Protein AF-A0AAW9KQ30-F1 (afdb_monomer)

InterPro domains:
  IPR002293 Amino acid/polyamine transporter I [PF13520] (21-116)
  IPR050367 Amino acid-polyamine-organocation superfamily [PTHR42770] (5-118)

Foldseek 3Di:
DQVVPVVHCVVVVVVVVVVVVVVVVVVVCVLQVVLLVCLVPDDCVVDPVLQNDADPVSHRPSSVVVVVVVVVVLVCVCVPDVVDPVVSVVVVVVVVVVVVVVVVVVVVVVVVVCVVCVVVDDDD

Mean predicted aligned error: 11.27 Å

Organism: Clostridium perfringens (NCBI:txid1502)

Sequence (124 aa):
LGEYYCIGNSLMIVYALANTLAQISALAFSIDAPLKVLLSDADERYVPRTLLKTNDRGTPVNGYIMTAILVGILIMVPAFGIENMNTLFNWLLDLNSIVMPIRYLFVFLAFMALMKMSDKFVSD

Secondary structure (DSSP, 8-state):
--TTTT-TTHHHHHHHHHHHHHHHHHHHHHHHHHHHHHHHS--TTTS-TTTS---TTS--HHHHHHHHHHHHHHHHHHHHH-S-HHHHHHHHHHHHHHHHHHHHHHHHHHHHHHHHHGGG----

Radius of gyration: 23.35 Å; Cα contacts (8 Å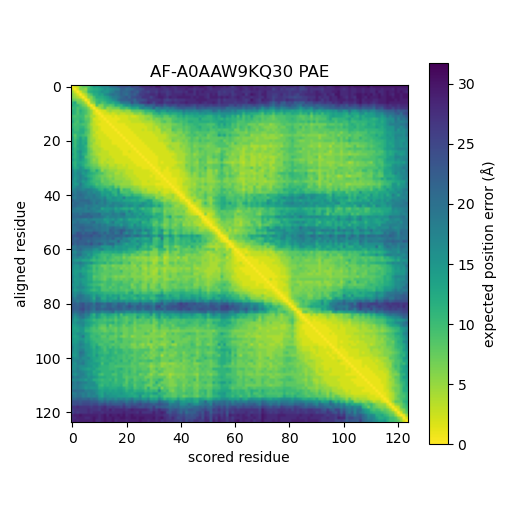, |Δi|>4): 38; chains: 1; bounding box: 52×43×66 Å

Structure (mmCIF, N/CA/C/O backbone):
data_AF-A0AAW9KQ30-F1
#
_entry.id   AF-A0AAW9KQ30-F1
#
loop_
_atom_site.group_PDB
_atom_site.id
_atom_site.type_symbol
_atom_site.label_atom_id
_atom_site.label_alt_id
_atom_site.label_comp_id
_atom_site.label_asym_id
_atom_site.label_entity_id
_atom_site.label_seq_id
_atom_site.pdbx_PDB_ins_code
_atom_site.Cartn_x
_atom_site.Cartn_y
_atom_site.Cartn_z
_atom_site.occupancy
_atom_site.B_iso_or_equiv
_atom_site.auth_seq_id
_atom_site.auth_comp_id
_atom_site.auth_asym_id
_atom_site.auth_atom_id
_atom_site.pdbx_PDB_model_num
ATOM 1 N N . LEU A 1 1 ? 30.269 -20.269 -17.527 1.00 51.56 1 LEU A N 1
ATOM 2 C CA . LEU A 1 1 ? 29.566 -21.542 -17.217 1.00 51.56 1 LEU A CA 1
ATOM 3 C C . LEU A 1 1 ? 28.558 -21.946 -18.304 1.00 51.56 1 LEU A C 1
ATOM 5 O O . LEU A 1 1 ? 28.564 -23.111 -18.666 1.00 51.56 1 LEU A O 1
ATOM 9 N N . GLY A 1 2 ? 27.763 -21.033 -18.886 1.00 48.16 2 GLY A N 1
ATOM 10 C CA . GLY A 1 2 ? 26.852 -21.354 -20.010 1.00 48.16 2 GLY A CA 1
ATOM 11 C C . GLY A 1 2 ? 27.536 -21.641 -21.360 1.00 48.16 2 GLY A C 1
ATOM 12 O O . GLY A 1 2 ? 27.102 -22.531 -22.084 1.00 48.16 2 GLY A O 1
ATOM 13 N N . GLU A 1 3 ? 28.656 -20.974 -21.660 1.00 51.47 3 GLU A N 1
ATOM 14 C CA . GLU A 1 3 ? 29.500 -21.282 -22.834 1.00 51.47 3 GLU A CA 1
ATOM 15 C C . GLU A 1 3 ? 30.203 -22.646 -22.743 1.00 51.47 3 GLU A C 1
ATOM 17 O O . GLU A 1 3 ? 30.595 -23.204 -23.758 1.00 51.47 3 GLU A O 1
ATOM 22 N N . TYR A 1 4 ? 30.341 -23.209 -21.538 1.00 54.19 4 TYR A N 1
ATOM 23 C CA . TYR A 1 4 ? 31.124 -24.428 -21.309 1.00 54.19 4 TYR A CA 1
ATOM 24 C C . TYR A 1 4 ? 30.300 -25.721 -21.477 1.00 54.19 4 TYR A C 1
ATOM 26 O O . TYR A 1 4 ? 30.870 -26.797 -21.60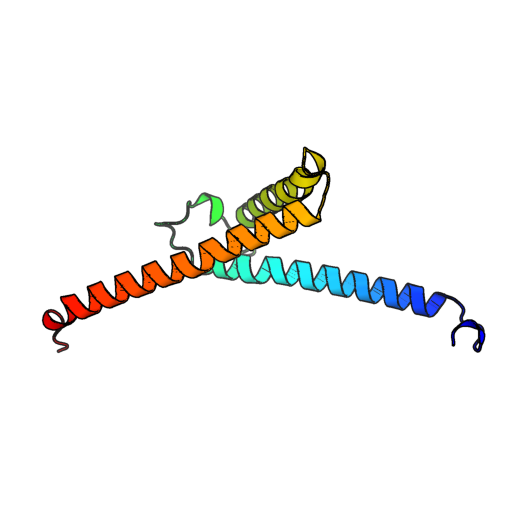3 1.00 54.19 4 TYR A O 1
ATOM 34 N N . TYR A 1 5 ? 28.963 -25.628 -21.503 1.00 59.59 5 TYR A N 1
ATOM 35 C CA . TYR A 1 5 ? 28.054 -26.788 -21.527 1.00 59.59 5 TYR A CA 1
ATOM 36 C C . TYR A 1 5 ? 27.076 -26.816 -22.719 1.00 59.59 5 TYR A C 1
ATOM 38 O O . TYR A 1 5 ? 26.156 -27.624 -22.722 1.00 59.59 5 TYR A O 1
ATOM 46 N N . CYS A 1 6 ? 27.236 -25.958 -23.736 1.00 54.00 6 CYS A N 1
ATOM 47 C CA . CYS A 1 6 ? 26.372 -25.911 -24.937 1.00 54.00 6 CYS A CA 1
ATOM 48 C C . CYS A 1 6 ? 24.857 -25.684 -24.694 1.00 54.00 6 CYS A C 1
ATOM 50 O O . CYS A 1 6 ? 24.070 -25.785 -25.629 1.00 54.00 6 CYS A O 1
ATOM 52 N N . ILE A 1 7 ? 24.427 -25.325 -23.477 1.00 58.53 7 ILE A N 1
ATOM 53 C CA . ILE A 1 7 ? 23.016 -25.019 -23.148 1.00 58.53 7 ILE A CA 1
ATOM 54 C C . ILE A 1 7 ? 22.691 -23.518 -23.354 1.00 58.53 7 ILE A C 1
ATOM 56 O O . ILE A 1 7 ? 21.528 -23.102 -23.355 1.00 58.53 7 ILE A O 1
ATOM 60 N N . GLY A 1 8 ? 23.709 -22.689 -23.613 1.00 64.88 8 GLY A N 1
ATOM 61 C CA . GLY A 1 8 ? 23.545 -21.277 -23.964 1.00 64.88 8 GLY A CA 1
ATOM 62 C C . GLY A 1 8 ? 22.773 -20.473 -22.910 1.00 64.88 8 GLY A C 1
ATOM 63 O O . GLY A 1 8 ? 22.836 -20.753 -21.714 1.00 64.88 8 GLY A O 1
ATOM 64 N N . ASN A 1 9 ? 22.018 -19.469 -23.362 1.00 68.75 9 ASN A N 1
ATOM 65 C CA . ASN A 1 9 ? 21.222 -18.571 -22.514 1.00 68.75 9 ASN A CA 1
ATOM 66 C C . ASN A 1 9 ? 19.873 -19.173 -22.063 1.00 68.75 9 ASN A C 1
ATOM 68 O O . ASN A 1 9 ? 19.098 -18.504 -21.386 1.00 68.75 9 ASN A O 1
ATOM 72 N N . SER A 1 10 ? 19.555 -20.413 -22.451 1.00 74.19 10 SER A N 1
ATOM 73 C CA . SER A 1 10 ? 18.221 -21.007 -22.256 1.00 74.19 10 SER A CA 1
ATOM 74 C C . SER A 1 10 ? 17.863 -21.197 -20.777 1.00 74.19 10 SER A C 1
ATOM 76 O O . SER A 1 10 ? 16.799 -20.763 -20.344 1.00 74.19 10 SER A O 1
ATOM 78 N N . LEU A 1 11 ? 18.783 -21.743 -19.973 1.00 78.56 11 LEU A N 1
ATOM 79 C CA . LEU A 1 11 ? 18.624 -21.865 -18.518 1.00 78.56 11 LEU A CA 1
ATOM 80 C C . LEU A 1 11 ? 18.473 -20.499 -17.840 1.00 78.56 11 LEU A C 1
ATOM 82 O O . LEU A 1 11 ? 17.700 -20.368 -16.898 1.00 78.56 11 LEU A O 1
ATOM 86 N N . MET A 1 12 ? 19.169 -19.473 -18.337 1.00 81.56 12 MET A N 1
ATOM 87 C CA . MET A 1 12 ? 19.063 -18.108 -17.816 1.00 81.56 12 MET A CA 1
ATOM 88 C C . MET A 1 12 ? 17.698 -17.489 -18.131 1.00 81.56 12 MET A C 1
ATOM 90 O O . MET A 1 12 ? 17.119 -16.847 -17.264 1.00 81.56 12 MET A O 1
ATOM 94 N N . ILE A 1 13 ? 17.158 -17.720 -19.333 1.00 83.38 13 ILE A N 1
ATOM 95 C CA . ILE A 1 13 ? 15.817 -17.260 -19.727 1.00 83.38 13 ILE A CA 1
ATOM 96 C C . ILE A 1 13 ? 14.744 -17.962 -18.890 1.00 83.38 13 ILE A C 1
ATOM 98 O O . ILE A 1 13 ? 13.857 -17.297 -18.361 1.00 83.38 13 ILE A O 1
ATOM 102 N N . VAL A 1 14 ? 14.835 -19.284 -18.718 1.00 86.50 14 VAL A N 1
ATOM 103 C CA . VAL A 1 14 ? 13.894 -20.043 -17.875 1.00 86.50 14 VAL A CA 1
ATOM 104 C C . VAL A 1 14 ? 13.973 -19.580 -16.421 1.00 86.50 14 VAL A C 1
ATOM 106 O O . VAL A 1 14 ? 12.939 -19.353 -15.798 1.00 86.50 14 VAL A O 1
ATOM 109 N N . TYR A 1 15 ? 15.182 -19.376 -15.893 1.00 87.31 15 TYR A N 1
ATOM 110 C CA . TYR A 1 15 ? 15.384 -18.835 -14.551 1.00 87.31 15 TYR A CA 1
ATOM 111 C C . TYR A 1 15 ? 14.814 -17.418 -14.409 1.00 87.31 15 TYR A C 1
ATOM 113 O O . TYR A 1 15 ? 14.125 -17.132 -13.433 1.00 87.31 15 TYR A O 1
ATOM 121 N N . ALA A 1 16 ? 15.048 -16.543 -15.390 1.00 88.81 16 ALA A N 1
ATOM 122 C CA . ALA A 1 16 ? 14.506 -15.190 -15.398 1.00 88.81 16 ALA A CA 1
ATOM 123 C C . ALA A 1 16 ? 12.972 -15.207 -15.407 1.00 88.81 16 ALA A C 1
ATOM 125 O O . ALA A 1 16 ? 12.362 -14.544 -14.576 1.00 88.81 16 ALA A O 1
ATOM 126 N N . LEU A 1 17 ? 12.349 -16.024 -16.264 1.00 91.88 17 LEU A N 1
ATOM 127 C CA . LEU A 1 17 ? 10.893 -16.186 -16.314 1.00 91.88 17 LEU A CA 1
ATOM 128 C C . LEU A 1 17 ? 10.331 -16.726 -14.998 1.00 91.88 17 LEU A C 1
ATOM 130 O O . LEU A 1 17 ? 9.357 -16.181 -14.482 1.00 91.88 17 LEU A O 1
ATOM 134 N N . ALA A 1 18 ? 10.952 -17.764 -14.435 1.00 92.00 18 ALA A N 1
ATOM 135 C CA . ALA A 1 18 ? 10.548 -18.322 -13.150 1.00 92.00 18 ALA A CA 1
ATOM 136 C C . ALA A 1 18 ? 10.637 -17.272 -12.033 1.00 92.00 18 ALA A C 1
ATOM 138 O O . ALA A 1 18 ? 9.704 -17.136 -11.245 1.00 92.00 18 ALA A O 1
ATOM 139 N N . ASN A 1 19 ? 11.715 -16.484 -12.000 1.00 94.00 19 ASN A N 1
ATOM 140 C CA . ASN A 1 19 ? 11.897 -15.433 -11.005 1.00 94.00 19 ASN A CA 1
ATOM 141 C C . ASN A 1 19 ? 10.891 -14.286 -11.187 1.00 94.00 19 ASN A C 1
ATOM 143 O O . ASN A 1 19 ? 10.311 -13.820 -10.211 1.00 94.00 19 ASN A O 1
ATOM 147 N N . THR A 1 20 ? 10.615 -13.866 -12.426 1.00 93.31 20 THR A N 1
ATOM 148 C CA . THR A 1 20 ? 9.584 -12.860 -12.716 1.00 93.31 20 THR A CA 1
ATOM 149 C C . THR A 1 20 ? 8.200 -13.342 -12.283 1.00 93.31 20 THR A C 1
ATOM 151 O O . THR A 1 20 ? 7.479 -12.602 -11.618 1.00 93.31 20 THR A O 1
ATOM 154 N N . LEU A 1 21 ? 7.837 -14.591 -12.592 1.00 93.00 21 LEU A N 1
ATOM 155 C CA . LEU A 1 21 ? 6.570 -15.183 -12.151 1.00 93.00 21 LEU A CA 1
ATOM 156 C C . LEU A 1 21 ? 6.490 -15.278 -10.622 1.00 93.00 21 LEU A C 1
ATOM 158 O O . LEU A 1 21 ? 5.454 -14.945 -10.044 1.00 93.00 21 LEU A O 1
ATOM 162 N N . ALA A 1 22 ? 7.583 -15.667 -9.962 1.00 92.81 22 ALA A N 1
ATOM 163 C CA . ALA A 1 22 ? 7.660 -15.701 -8.505 1.00 92.81 22 ALA A CA 1
ATOM 164 C C . ALA A 1 22 ? 7.464 -14.303 -7.894 1.00 92.81 22 ALA A C 1
ATOM 166 O O . ALA A 1 22 ? 6.702 -14.152 -6.939 1.00 92.81 22 ALA A O 1
ATOM 167 N N . GLN A 1 23 ? 8.078 -13.268 -8.475 1.00 92.69 23 GLN A N 1
ATOM 168 C CA . GLN A 1 23 ? 7.912 -11.883 -8.031 1.00 92.69 23 GLN A CA 1
ATOM 169 C C . GLN A 1 23 ? 6.478 -11.381 -8.220 1.00 92.69 23 GLN A C 1
ATOM 171 O O . GLN A 1 23 ? 5.912 -10.798 -7.297 1.00 92.69 23 GLN A O 1
ATOM 176 N N . ILE A 1 24 ? 5.861 -11.649 -9.376 1.00 91.56 24 ILE A N 1
ATOM 177 C CA . ILE A 1 24 ? 4.459 -11.291 -9.639 1.00 91.56 24 ILE A CA 1
ATOM 178 C C . ILE A 1 24 ? 3.537 -11.983 -8.630 1.00 91.56 24 ILE A C 1
ATOM 180 O O . ILE A 1 24 ? 2.653 -11.341 -8.064 1.00 91.56 24 ILE A O 1
ATOM 184 N N . SER A 1 25 ? 3.767 -13.270 -8.357 1.00 91.75 25 SER A N 1
ATOM 185 C CA . SER A 1 25 ? 2.992 -14.010 -7.362 1.00 91.75 25 SER A CA 1
ATOM 186 C C . SER A 1 25 ? 3.153 -13.414 -5.965 1.00 91.75 25 SER A C 1
ATOM 188 O O . SER A 1 25 ? 2.157 -13.234 -5.267 1.00 91.75 25 SER A O 1
ATOM 190 N N . ALA A 1 26 ? 4.379 -13.083 -5.556 1.00 92.12 26 ALA A N 1
ATOM 191 C CA . ALA A 1 26 ? 4.642 -12.472 -4.257 1.00 92.12 26 ALA A CA 1
ATOM 192 C C . ALA A 1 26 ? 3.949 -11.106 -4.117 1.00 92.12 26 ALA A C 1
ATOM 194 O O . ALA A 1 26 ? 3.361 -10.824 -3.074 1.00 92.12 26 ALA A O 1
ATOM 195 N N . LEU A 1 27 ? 3.953 -10.286 -5.174 1.00 88.50 27 LEU A N 1
ATOM 196 C CA . LEU A 1 27 ? 3.238 -9.006 -5.203 1.00 88.50 27 LEU A CA 1
ATOM 197 C C . LEU A 1 27 ? 1.723 -9.199 -5.090 1.00 88.50 27 LEU A C 1
ATOM 199 O O . LEU A 1 27 ? 1.083 -8.510 -4.299 1.00 88.50 27 LEU A O 1
ATOM 203 N N . ALA A 1 28 ? 1.155 -10.156 -5.827 1.00 86.25 28 ALA A N 1
ATOM 204 C CA . ALA A 1 28 ? -0.273 -10.456 -5.763 1.00 86.25 28 ALA A CA 1
ATOM 205 C C . ALA A 1 28 ? -0.699 -10.872 -4.345 1.00 86.25 28 ALA A C 1
ATOM 207 O O . ALA A 1 28 ? -1.655 -10.316 -3.807 1.00 86.25 28 ALA A O 1
ATOM 208 N N . PHE A 1 29 ? 0.051 -11.772 -3.701 1.00 88.69 29 PHE A N 1
ATOM 209 C CA . PHE A 1 29 ? -0.209 -12.170 -2.313 1.00 88.69 29 PHE A CA 1
ATOM 210 C C . PHE A 1 29 ? -0.040 -11.015 -1.319 1.00 88.69 29 PHE A C 1
ATOM 212 O O . PHE A 1 29 ? -0.844 -10.875 -0.399 1.00 88.69 29 PHE A O 1
ATOM 219 N N . SER A 1 30 ? 0.976 -10.171 -1.514 1.00 88.31 30 SER A N 1
ATOM 220 C CA . SER A 1 30 ? 1.238 -9.000 -0.668 1.00 88.31 30 SER A CA 1
ATOM 221 C C . SER A 1 30 ? 0.143 -7.932 -0.764 1.00 88.31 30 SER A C 1
ATOM 223 O O . SER A 1 30 ? -0.029 -7.153 0.164 1.00 88.31 30 SER A O 1
ATOM 225 N N . ILE A 1 31 ? -0.626 -7.886 -1.854 1.00 84.31 31 ILE A N 1
ATOM 226 C CA . ILE A 1 31 ? -1.795 -7.001 -1.976 1.00 84.31 31 ILE A CA 1
ATOM 227 C C . ILE A 1 31 ? -3.038 -7.668 -1.379 1.00 84.31 31 ILE A C 1
ATOM 229 O O . ILE A 1 31 ? -3.797 -7.026 -0.652 1.00 84.31 31 ILE A O 1
ATOM 233 N N . ASP A 1 32 ? -3.239 -8.953 -1.675 1.00 84.75 32 ASP A N 1
ATOM 234 C CA . ASP A 1 32 ? -4.427 -9.705 -1.273 1.00 84.75 32 ASP A CA 1
ATOM 235 C C . ASP A 1 32 ? -4.548 -9.839 0.251 1.00 84.75 32 ASP A C 1
ATOM 237 O O . ASP A 1 32 ? -5.594 -9.535 0.830 1.00 84.75 32 ASP A O 1
ATOM 241 N N . ALA A 1 33 ? -3.459 -10.236 0.917 1.00 84.31 33 ALA A N 1
ATOM 242 C CA . ALA A 1 33 ? -3.486 -10.528 2.346 1.00 84.31 33 ALA A CA 1
ATOM 243 C C . ALA A 1 33 ? -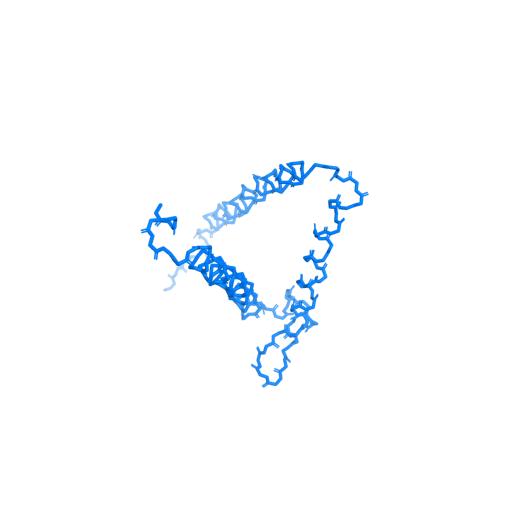3.768 -9.283 3.213 1.00 84.31 33 ALA A C 1
ATOM 245 O O . ALA A 1 33 ? -4.701 -9.338 4.019 1.00 84.31 33 ALA A O 1
ATOM 246 N N . PRO A 1 34 ? -3.067 -8.142 3.056 1.00 82.25 34 PRO A N 1
ATOM 247 C CA . PRO A 1 34 ? -3.358 -6.945 3.837 1.00 82.25 34 PRO A CA 1
ATOM 248 C C . PRO A 1 34 ? -4.727 -6.359 3.516 1.00 82.25 34 PRO A C 1
ATOM 250 O O . PRO A 1 34 ? -5.411 -5.928 4.434 1.00 82.25 34 PRO A O 1
ATOM 253 N N . LEU A 1 35 ? -5.166 -6.366 2.251 1.00 81.62 35 LEU A N 1
ATOM 254 C CA . LEU A 1 35 ? -6.490 -5.846 1.896 1.00 81.62 35 LEU A CA 1
ATOM 255 C C . LEU A 1 35 ? -7.602 -6.654 2.572 1.00 81.62 35 LEU A C 1
ATOM 257 O O . LEU A 1 35 ? -8.564 -6.077 3.080 1.00 81.62 35 LEU A O 1
ATOM 261 N N . LYS A 1 36 ? -7.452 -7.981 2.614 1.00 80.44 36 LYS A N 1
ATOM 262 C CA . LYS A 1 36 ? -8.406 -8.860 3.286 1.00 80.44 36 LYS A CA 1
ATOM 263 C C . LYS A 1 36 ? -8.424 -8.639 4.796 1.00 80.44 36 LYS A C 1
ATOM 265 O O . LYS A 1 36 ? -9.511 -8.542 5.346 1.00 80.44 36 LYS A O 1
ATOM 270 N N . VAL A 1 37 ? -7.258 -8.516 5.436 1.00 83.31 37 VAL A N 1
ATOM 271 C CA . VAL A 1 37 ? -7.149 -8.228 6.880 1.00 83.31 37 VAL A CA 1
ATOM 272 C C . VAL A 1 37 ? -7.726 -6.849 7.218 1.00 83.31 37 VAL A C 1
ATOM 274 O O . VAL 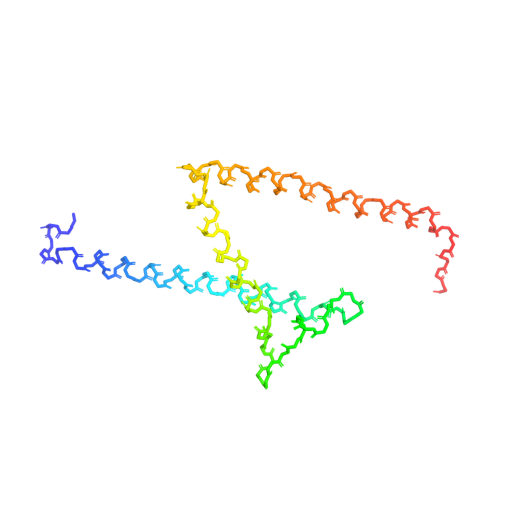A 1 37 ? -8.501 -6.707 8.156 1.00 83.31 37 VAL A O 1
ATOM 277 N N . LEU A 1 38 ? -7.412 -5.826 6.417 1.00 80.19 38 LEU A N 1
ATOM 278 C CA . LEU A 1 38 ? -7.923 -4.470 6.625 1.00 80.19 38 LEU A CA 1
ATOM 279 C C . LEU A 1 38 ? -9.446 -4.402 6.520 1.00 80.19 38 LEU A C 1
ATOM 281 O O . LEU A 1 38 ? -10.070 -3.657 7.266 1.00 80.19 38 LEU A O 1
ATOM 285 N N . LEU A 1 39 ? -10.041 -5.148 5.587 1.00 76.56 39 LEU A N 1
ATOM 286 C CA . LEU A 1 39 ? -11.486 -5.138 5.376 1.00 76.56 39 LEU A CA 1
ATOM 287 C C . LEU A 1 39 ? -12.237 -6.136 6.261 1.00 76.56 39 LEU A C 1
ATOM 289 O O . LEU A 1 39 ? -13.417 -5.914 6.511 1.00 76.56 39 LEU A O 1
ATOM 293 N N . SER A 1 40 ? -11.587 -7.192 6.761 1.00 75.44 40 SER A N 1
ATOM 294 C CA . SER A 1 40 ? -12.187 -8.082 7.763 1.00 75.44 40 SER A CA 1
ATOM 295 C C . SER A 1 40 ? -12.323 -7.409 9.125 1.00 75.44 40 SER A C 1
ATOM 297 O O . SER A 1 40 ? -13.300 -7.665 9.823 1.00 75.44 40 SER A O 1
ATOM 299 N N . ASP A 1 41 ? -11.376 -6.536 9.474 1.00 73.19 41 ASP A N 1
ATOM 300 C CA . ASP A 1 41 ? -11.346 -5.833 10.764 1.00 73.19 41 ASP A CA 1
ATOM 301 C C . ASP A 1 41 ? -11.986 -4.433 10.688 1.00 73.19 41 ASP A C 1
ATOM 303 O O . ASP A 1 41 ? -12.030 -3.694 11.674 1.00 73.19 41 ASP A O 1
ATOM 307 N N . ALA A 1 42 ? -12.485 -4.042 9.513 1.00 73.88 42 ALA A N 1
ATOM 308 C CA . ALA A 1 42 ? -13.118 -2.753 9.293 1.00 73.88 42 ALA A CA 1
ATOM 309 C C . ALA A 1 42 ? -14.567 -2.749 9.802 1.00 73.88 42 ALA A C 1
ATOM 311 O O . ALA A 1 42 ? -15.458 -3.379 9.238 1.00 73.88 42 ALA A O 1
ATOM 312 N N . ASP A 1 43 ? -14.809 -1.966 10.850 1.00 70.94 43 ASP A N 1
ATOM 313 C CA . ASP A 1 43 ? -16.149 -1.713 11.373 1.00 70.94 43 ASP A CA 1
ATOM 314 C C . ASP A 1 43 ? -16.940 -0.800 10.409 1.00 70.94 43 ASP A C 1
ATOM 316 O O . ASP A 1 43 ? -16.467 0.275 10.011 1.00 70.94 43 ASP A O 1
ATOM 320 N N . GLU A 1 44 ? -18.167 -1.206 10.058 1.00 68.94 44 GLU A N 1
ATOM 321 C CA . GLU A 1 44 ? -19.091 -0.460 9.185 1.00 68.94 44 GLU A CA 1
ATOM 322 C C . GLU A 1 44 ? -19.351 0.973 9.661 1.00 68.94 44 GLU A C 1
ATOM 324 O O . GLU A 1 44 ? -19.777 1.828 8.878 1.00 68.94 44 GLU A O 1
ATOM 329 N N . ARG A 1 45 ? -19.126 1.245 10.951 1.00 74.00 45 ARG A N 1
ATOM 330 C CA . ARG A 1 45 ? -19.311 2.572 11.537 1.00 74.00 45 ARG A CA 1
ATOM 331 C C . ARG A 1 45 ? -18.232 3.577 11.126 1.00 74.00 45 ARG A C 1
ATOM 333 O O . ARG A 1 45 ? -18.524 4.771 11.081 1.00 74.00 45 ARG A O 1
ATOM 340 N N . TYR A 1 46 ? -17.013 3.114 10.844 1.00 74.00 46 TYR A N 1
ATOM 341 C CA . TYR A 1 46 ? -15.864 3.973 10.522 1.00 74.00 46 TYR A CA 1
ATOM 342 C C . TYR A 1 46 ? -15.407 3.841 9.066 1.00 74.00 46 TYR A C 1
ATOM 344 O O . TYR A 1 46 ? -14.822 4.781 8.527 1.00 74.00 46 TYR A O 1
ATOM 352 N N . VAL A 1 47 ? -15.694 2.712 8.413 1.00 75.00 47 VAL A N 1
ATOM 353 C CA . VAL A 1 47 ? -15.359 2.474 7.004 1.00 75.00 47 VAL A CA 1
ATOM 354 C C . VAL A 1 47 ? -16.634 2.527 6.160 1.00 75.00 47 VAL A C 1
ATOM 356 O O . VAL A 1 47 ? -17.608 1.842 6.473 1.00 75.00 47 VAL A O 1
ATOM 359 N N . PRO A 1 48 ? -16.675 3.323 5.073 1.00 73.00 48 PRO A N 1
ATOM 360 C CA . PRO A 1 48 ? -17.877 3.443 4.263 1.00 73.00 48 PRO A CA 1
ATOM 361 C C . PRO A 1 48 ? -18.255 2.083 3.667 1.00 73.00 48 PRO A C 1
ATOM 363 O O . PRO A 1 48 ? -17.424 1.386 3.083 1.00 73.00 48 PRO A O 1
ATOM 366 N N . ARG A 1 49 ? -19.544 1.734 3.759 1.00 66.94 49 ARG A N 1
ATOM 367 C CA . ARG A 1 49 ? -20.119 0.469 3.256 1.00 66.94 49 ARG A CA 1
ATOM 368 C C . ARG A 1 49 ? -19.785 0.167 1.794 1.00 66.94 49 ARG A C 1
ATOM 370 O O . ARG A 1 49 ? -19.799 -0.983 1.372 1.00 66.94 49 ARG A O 1
ATOM 377 N N . THR A 1 50 ? -19.467 1.195 1.012 1.00 68.00 50 THR A N 1
ATOM 378 C CA . THR A 1 50 ? -18.996 1.054 -0.365 1.00 68.00 50 THR A CA 1
ATOM 379 C C . THR A 1 50 ? -17.653 0.331 -0.465 1.00 68.00 50 THR A C 1
ATOM 381 O O . THR A 1 50 ? -17.482 -0.413 -1.422 1.00 68.00 50 THR A O 1
ATOM 384 N N . LEU A 1 51 ? -16.731 0.481 0.492 1.00 68.50 51 LEU A N 1
ATOM 385 C CA . LEU A 1 51 ? -15.441 -0.230 0.521 1.00 68.50 51 LEU A CA 1
ATOM 386 C C . LEU A 1 51 ? -15.565 -1.653 1.081 1.00 68.50 51 LEU A C 1
ATOM 388 O O . LEU A 1 51 ? -14.833 -2.544 0.662 1.00 68.50 51 LEU A O 1
ATOM 392 N N . LEU A 1 52 ? -16.535 -1.865 1.971 1.00 67.69 52 LEU A N 1
ATOM 393 C CA . LEU A 1 52 ? -16.851 -3.157 2.589 1.00 67.69 52 LEU A CA 1
ATOM 394 C C . LEU A 1 52 ? -17.694 -4.074 1.691 1.00 67.69 52 LEU A C 1
ATOM 396 O O . LEU A 1 52 ? -17.955 -5.221 2.046 1.00 67.69 52 LEU A O 1
ATOM 400 N N . LYS A 1 53 ? -18.135 -3.592 0.522 1.00 69.62 53 LYS A N 1
ATOM 401 C CA . LYS A 1 53 ? -18.952 -4.380 -0.403 1.00 69.62 53 LYS A CA 1
ATOM 402 C C . LYS A 1 53 ? -18.137 -5.544 -0.974 1.00 69.62 53 LYS A C 1
ATOM 404 O O . LYS A 1 53 ? -17.284 -5.366 -1.849 1.00 69.62 53 LYS A O 1
ATOM 409 N N . THR A 1 54 ? -18.441 -6.741 -0.491 1.00 67.06 54 THR A N 1
ATOM 410 C CA . THR A 1 54 ? -17.898 -8.012 -0.969 1.00 67.06 54 THR A CA 1
ATOM 411 C C . THR A 1 54 ? -18.814 -8.636 -2.025 1.00 67.06 54 THR A C 1
ATOM 413 O O . THR A 1 54 ? -20.010 -8.352 -2.084 1.00 67.06 54 THR A O 1
ATOM 416 N N . ASN A 1 55 ? -18.236 -9.435 -2.924 1.00 69.31 55 ASN A N 1
ATOM 417 C CA . ASN A 1 55 ? -18.984 -10.254 -3.886 1.00 69.31 55 ASN A CA 1
ATOM 418 C C . ASN A 1 55 ? -19.358 -11.614 -3.272 1.00 69.31 55 ASN A C 1
ATOM 420 O O . ASN A 1 55 ? -18.884 -11.944 -2.187 1.00 69.31 55 ASN A O 1
ATOM 424 N N . ASP A 1 56 ? -20.087 -12.452 -4.011 1.00 65.88 56 ASP A N 1
ATOM 425 C CA . ASP A 1 56 ? -20.563 -13.788 -3.597 1.00 65.88 56 ASP A CA 1
ATOM 426 C C . ASP A 1 56 ? -19.465 -14.745 -3.088 1.00 65.88 56 ASP A C 1
ATOM 428 O O . ASP A 1 56 ? -19.742 -15.752 -2.444 1.00 65.88 56 ASP A O 1
ATOM 432 N N . ARG A 1 57 ? -18.193 -14.439 -3.366 1.00 64.94 57 ARG A N 1
ATOM 433 C CA . ARG A 1 57 ? -17.012 -15.200 -2.920 1.00 64.94 57 ARG A CA 1
ATOM 434 C C . ARG A 1 57 ? -16.331 -14.614 -1.675 1.00 64.94 57 ARG A C 1
ATOM 436 O O . ARG A 1 57 ? -15.224 -15.023 -1.340 1.00 64.94 57 ARG A O 1
ATOM 443 N N . GLY A 1 58 ? -16.946 -13.625 -1.022 1.00 66.19 58 GLY A N 1
ATOM 444 C CA . GLY A 1 58 ? -16.376 -12.914 0.129 1.00 66.19 58 GLY A CA 1
ATOM 445 C C . GLY A 1 58 ? -15.210 -11.981 -0.224 1.00 66.19 58 GLY A C 1
ATOM 446 O O . GLY A 1 58 ? -14.503 -11.510 0.660 1.00 66.19 58 GLY A O 1
ATOM 447 N N . THR A 1 59 ? -14.986 -11.718 -1.514 1.00 68.31 59 THR A N 1
ATOM 448 C CA . THR A 1 59 ? -13.881 -10.888 -2.012 1.00 68.31 59 THR A CA 1
ATOM 449 C C . THR A 1 59 ? -14.321 -9.421 -2.125 1.00 68.31 59 THR A C 1
ATOM 451 O O . THR A 1 59 ? -15.338 -9.157 -2.775 1.00 68.31 59 THR A O 1
ATOM 454 N N . PRO A 1 60 ? -13.594 -8.455 -1.536 1.00 71.88 60 PRO A N 1
ATOM 455 C CA . PRO A 1 60 ? -13.971 -7.040 -1.537 1.00 71.88 60 PRO A CA 1
ATOM 456 C C . PRO A 1 60 ? -13.669 -6.347 -2.874 1.00 71.88 60 PRO A C 1
ATOM 458 O O . PRO A 1 60 ? -12.616 -5.741 -3.061 1.00 71.88 60 PRO A O 1
ATOM 461 N N . VAL A 1 61 ? -14.604 -6.415 -3.823 1.00 74.12 61 VAL A N 1
ATOM 462 C CA . VAL A 1 61 ? -14.417 -5.927 -5.209 1.00 74.12 61 VAL A CA 1
ATOM 463 C C . VAL A 1 61 ? -14.093 -4.436 -5.259 1.00 74.12 61 VAL A C 1
ATOM 465 O O . VAL A 1 61 ? -13.173 -4.024 -5.963 1.00 74.12 61 VAL A O 1
ATOM 468 N N . ASN A 1 62 ? -14.801 -3.628 -4.470 1.00 78.06 62 ASN A N 1
ATOM 469 C CA . ASN A 1 62 ? -14.575 -2.184 -4.433 1.00 78.06 62 ASN A CA 1
ATOM 470 C C . ASN A 1 62 ? -13.232 -1.821 -3.778 1.00 78.06 62 ASN A C 1
ATOM 472 O O . ASN A 1 62 ? -12.632 -0.812 -4.147 1.00 78.06 62 ASN A O 1
ATOM 476 N N . GLY A 1 63 ? -12.729 -2.670 -2.874 1.00 75.69 63 GLY A N 1
ATOM 477 C CA . GLY A 1 63 ? -11.389 -2.550 -2.303 1.00 75.69 63 GLY A CA 1
ATOM 478 C C . GLY A 1 63 ? -10.301 -2.690 -3.369 1.00 75.69 63 GLY A C 1
ATOM 479 O O . GLY A 1 63 ? -9.450 -1.812 -3.486 1.00 75.69 63 GLY A O 1
ATOM 480 N N . TYR A 1 64 ? -10.367 -3.727 -4.216 1.00 80.81 64 TYR A N 1
ATOM 481 C CA . TYR A 1 64 ? -9.392 -3.886 -5.307 1.00 80.81 64 TYR A CA 1
ATOM 482 C C . TYR A 1 64 ? -9.479 -2.766 -6.342 1.00 80.81 64 TYR A C 1
ATOM 484 O O . TYR A 1 64 ? -8.443 -2.341 -6.842 1.00 80.81 64 TYR A O 1
ATOM 492 N N . ILE A 1 65 ? -10.678 -2.258 -6.649 1.00 82.75 65 ILE A N 1
ATOM 493 C CA . ILE A 1 65 ? -10.837 -1.120 -7.569 1.00 82.75 65 ILE A CA 1
ATOM 494 C C . ILE A 1 65 ? -10.171 0.134 -6.990 1.00 82.75 65 ILE A C 1
ATOM 496 O O . ILE A 1 65 ? -9.433 0.816 -7.699 1.00 82.75 65 ILE A O 1
ATOM 500 N N . MET A 1 66 ? -10.374 0.419 -5.699 1.00 81.25 66 MET A N 1
ATOM 501 C CA . MET A 1 66 ? -9.706 1.536 -5.029 1.00 81.25 66 MET A CA 1
ATOM 502 C C . MET A 1 66 ? -8.181 1.371 -5.059 1.00 81.25 66 MET A C 1
ATOM 504 O O . MET A 1 66 ? -7.477 2.304 -5.446 1.00 81.25 66 MET A O 1
ATOM 508 N N . THR A 1 67 ? -7.668 0.186 -4.714 1.00 81.75 67 THR A N 1
ATOM 509 C CA . THR A 1 67 ? -6.227 -0.097 -4.765 1.00 81.75 67 THR A CA 1
ATOM 510 C C . THR A 1 67 ? -5.683 0.027 -6.189 1.00 81.75 67 THR A C 1
ATOM 512 O O . THR A 1 67 ? -4.616 0.602 -6.376 1.00 81.75 67 THR A O 1
ATOM 515 N N . ALA A 1 68 ? -6.419 -0.428 -7.207 1.00 84.00 68 ALA A N 1
ATOM 516 C CA . ALA A 1 68 ? -6.018 -0.309 -8.608 1.00 84.00 68 ALA A CA 1
ATOM 517 C C . ALA A 1 68 ? -5.924 1.154 -9.063 1.00 84.00 68 ALA A C 1
ATOM 519 O O . ALA A 1 68 ? -4.960 1.523 -9.731 1.00 84.00 68 ALA A O 1
ATOM 520 N N . ILE A 1 69 ? -6.879 2.002 -8.665 1.00 88.06 69 ILE A N 1
ATOM 521 C CA . ILE A 1 69 ? -6.833 3.445 -8.944 1.00 88.06 69 ILE A CA 1
ATOM 522 C C . ILE A 1 69 ? -5.634 4.083 -8.235 1.00 88.06 69 ILE A C 1
ATOM 524 O O . ILE A 1 69 ? -4.885 4.834 -8.855 1.00 88.06 69 ILE A O 1
ATOM 528 N N . LEU A 1 70 ? -5.420 3.762 -6.958 1.00 84.75 70 LEU A N 1
ATOM 529 C CA . LEU A 1 70 ? -4.340 4.336 -6.154 1.00 84.75 70 LEU A CA 1
ATOM 530 C C . LEU A 1 70 ? -2.958 3.951 -6.701 1.00 84.75 70 LEU A C 1
ATOM 532 O O . LEU A 1 70 ? -2.107 4.819 -6.892 1.00 84.75 70 LEU A O 1
ATOM 536 N N . VAL A 1 71 ? -2.755 2.670 -7.022 1.00 83.69 71 VAL A N 1
ATOM 537 C CA . VAL A 1 71 ? -1.529 2.173 -7.666 1.00 83.69 71 VAL A CA 1
ATOM 538 C C . VAL A 1 71 ? -1.364 2.782 -9.060 1.00 83.69 71 VAL A C 1
ATOM 540 O O . VAL A 1 71 ? -0.264 3.199 -9.414 1.00 83.69 71 VAL A O 1
ATOM 543 N N . GLY A 1 72 ? -2.446 2.901 -9.835 1.00 86.12 72 GLY A N 1
ATOM 544 C CA . GLY A 1 72 ? -2.424 3.544 -11.149 1.00 86.12 72 GLY A CA 1
ATOM 545 C C . GLY A 1 72 ? -1.967 5.003 -11.083 1.00 86.12 72 GLY A C 1
ATOM 546 O O . GLY A 1 72 ? -1.116 5.416 -11.868 1.00 86.12 72 GLY A O 1
ATOM 547 N N . ILE A 1 73 ? -2.464 5.769 -10.108 1.00 84.88 73 ILE A N 1
ATOM 548 C CA . ILE A 1 73 ? -2.006 7.141 -9.856 1.00 84.88 73 ILE A CA 1
ATOM 549 C C . ILE A 1 73 ? -0.530 7.144 -9.458 1.00 84.88 73 ILE A C 1
ATOM 551 O O . ILE A 1 73 ? 0.237 7.912 -10.027 1.00 84.88 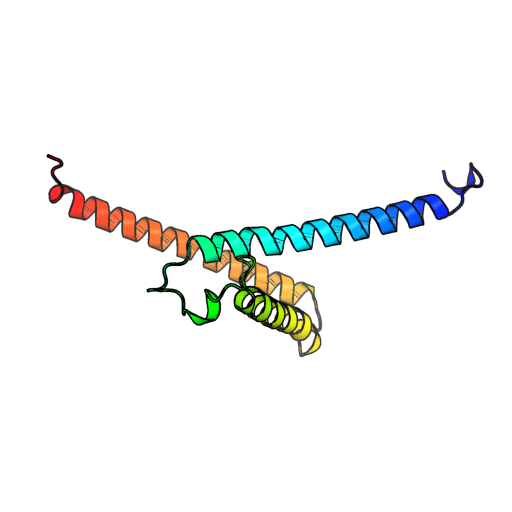73 ILE A O 1
ATOM 555 N N . LEU A 1 74 ? -0.106 6.269 -8.543 1.00 78.44 74 LEU A N 1
ATOM 556 C CA . LEU A 1 74 ? 1.289 6.196 -8.095 1.00 78.44 74 LEU A CA 1
ATOM 557 C C . LEU A 1 74 ? 2.271 5.913 -9.246 1.00 78.44 74 LEU A C 1
ATOM 559 O O . LEU A 1 74 ? 3.368 6.461 -9.253 1.00 78.44 74 LEU A O 1
ATOM 563 N N . ILE A 1 75 ? 1.872 5.102 -10.230 1.00 80.19 75 ILE A N 1
ATOM 564 C CA . ILE A 1 75 ? 2.662 4.818 -11.442 1.00 80.19 75 ILE A CA 1
ATOM 565 C C . ILE A 1 75 ? 2.650 6.005 -12.418 1.00 80.19 75 ILE A C 1
ATOM 567 O O . ILE A 1 75 ? 3.630 6.230 -13.126 1.00 80.19 75 ILE A O 1
ATOM 571 N N . MET A 1 76 ? 1.565 6.783 -12.454 1.00 79.31 76 MET A N 1
ATOM 572 C CA . MET A 1 76 ? 1.437 7.967 -13.311 1.00 79.31 76 MET A CA 1
ATOM 573 C C . MET A 1 76 ? 2.146 9.210 -12.754 1.00 79.31 76 MET A C 1
ATOM 575 O O . MET A 1 76 ? 2.680 9.993 -13.531 1.00 79.31 76 MET A O 1
ATOM 579 N N . VAL A 1 77 ? 2.195 9.400 -11.434 1.00 79.38 77 VAL A N 1
ATOM 580 C CA . VAL A 1 77 ? 2.894 10.524 -10.776 1.00 79.38 77 VAL A CA 1
ATOM 581 C C . VAL A 1 77 ? 4.330 10.750 -11.293 1.00 79.38 77 VAL A C 1
ATOM 583 O O . VAL A 1 77 ? 4.651 11.898 -11.607 1.00 79.38 77 VAL A O 1
ATOM 586 N N . PRO A 1 78 ? 5.191 9.723 -11.456 1.00 70.88 78 PRO A N 1
ATOM 587 C CA . PRO A 1 78 ? 6.518 9.929 -12.029 1.00 70.88 78 PRO A CA 1
ATOM 588 C C . PRO A 1 78 ? 6.460 10.374 -13.497 1.00 70.88 78 PRO A C 1
ATOM 590 O O . PRO A 1 78 ? 7.261 11.206 -13.909 1.00 70.88 78 PRO A O 1
ATOM 593 N N . ALA A 1 79 ? 5.472 9.912 -14.270 1.00 72.00 79 ALA A N 1
ATOM 594 C CA . ALA A 1 79 ? 5.304 10.301 -15.671 1.00 72.00 79 ALA A CA 1
ATOM 595 C C . ALA A 1 79 ? 4.838 11.760 -15.867 1.00 72.00 79 ALA A C 1
ATOM 597 O O . ALA A 1 79 ? 5.077 12.327 -16.930 1.00 72.00 79 ALA A O 1
ATOM 598 N N . PHE A 1 80 ? 4.188 12.377 -14.870 1.00 69.19 80 PHE A N 1
ATOM 599 C CA . PHE A 1 80 ? 3.591 13.718 -14.992 1.00 69.19 80 PHE A CA 1
ATOM 600 C C . PHE A 1 80 ? 4.437 14.882 -14.452 1.00 69.19 80 PHE A C 1
ATOM 602 O O . PHE A 1 80 ? 4.040 16.032 -14.629 1.00 69.19 80 PHE A O 1
ATOM 609 N N . GLY A 1 81 ? 5.589 14.646 -13.820 1.00 59.59 81 GLY A N 1
ATOM 610 C CA . GLY A 1 81 ? 6.402 15.779 -13.347 1.00 59.59 81 GLY A CA 1
ATOM 611 C C . GLY A 1 81 ? 7.571 15.472 -12.423 1.00 59.59 81 GLY A C 1
ATOM 612 O O . GLY A 1 81 ? 8.206 16.405 -11.939 1.00 59.59 81 GLY A O 1
ATOM 613 N N . ILE A 1 82 ? 7.878 14.198 -12.168 1.00 62.09 82 ILE A N 1
ATOM 614 C CA . ILE A 1 82 ? 9.057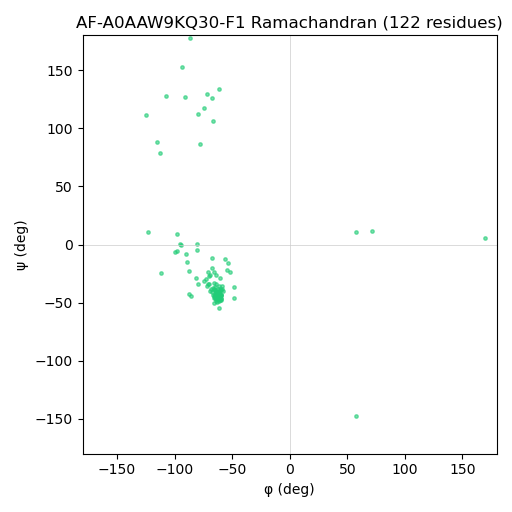 13.811 -11.395 1.00 62.09 82 ILE A CA 1
ATOM 615 C C . ILE A 1 82 ? 9.977 13.040 -12.339 1.00 62.09 82 ILE A C 1
ATOM 617 O O . ILE A 1 82 ? 9.912 11.820 -12.415 1.00 62.09 82 ILE A O 1
ATOM 621 N N . GLU A 1 83 ? 10.855 13.754 -13.049 1.00 61.47 83 GLU A N 1
ATOM 622 C CA . GLU A 1 83 ? 11.842 13.155 -13.971 1.00 61.47 83 GLU A CA 1
ATOM 623 C C . GLU A 1 83 ? 12.757 12.113 -13.301 1.00 61.47 83 GLU A C 1
ATOM 625 O O . GLU A 1 83 ? 13.453 11.367 -13.985 1.00 61.47 83 GLU A O 1
ATOM 630 N N . ASN A 1 84 ? 12.767 12.036 -11.966 1.00 71.00 84 ASN A N 1
ATOM 631 C CA . ASN A 1 84 ? 13.660 11.168 -11.221 1.00 71.00 84 ASN A CA 1
ATOM 632 C C . ASN A 1 84 ? 12.895 10.239 -10.271 1.00 71.00 84 ASN A C 1
ATOM 634 O O . ASN A 1 84 ? 12.366 10.677 -9.247 1.00 71.00 84 ASN A O 1
ATOM 638 N N . MET A 1 85 ? 12.909 8.934 -10.567 1.00 74.94 85 MET A N 1
ATOM 639 C CA . MET A 1 85 ? 12.368 7.883 -9.689 1.00 74.94 85 MET A CA 1
ATOM 640 C C . MET A 1 85 ? 12.874 8.052 -8.246 1.00 74.94 85 MET A C 1
ATOM 642 O O . MET A 1 85 ? 12.121 7.872 -7.292 1.00 74.94 85 MET A O 1
ATOM 646 N N . ASN A 1 86 ? 14.132 8.477 -8.094 1.00 80.88 86 ASN A N 1
ATOM 647 C CA . ASN A 1 86 ? 14.780 8.727 -6.808 1.00 80.88 86 ASN A CA 1
ATOM 648 C C . ASN A 1 86 ? 14.052 9.783 -5.967 1.00 80.88 86 ASN A C 1
ATOM 650 O O . ASN A 1 86 ? 13.935 9.620 -4.758 1.00 80.88 86 ASN A O 1
ATOM 654 N N . THR A 1 87 ? 13.528 10.842 -6.584 1.00 82.44 87 THR A N 1
ATOM 655 C CA . THR A 1 87 ? 12.775 11.882 -5.870 1.00 82.44 87 THR A CA 1
ATOM 656 C C . THR A 1 87 ? 11.443 11.339 -5.362 1.00 82.44 87 THR A C 1
ATOM 658 O O . THR A 1 87 ? 11.047 11.649 -4.242 1.00 82.44 87 THR A O 1
ATOM 661 N N . LEU A 1 88 ? 10.776 10.481 -6.140 1.00 79.44 88 LEU A N 1
ATOM 662 C CA . LEU A 1 88 ? 9.538 9.826 -5.714 1.00 79.44 88 LEU A CA 1
ATOM 663 C C . LEU A 1 88 ? 9.807 8.856 -4.553 1.00 79.44 88 LEU A C 1
ATOM 665 O O . LEU A 1 88 ? 9.091 8.874 -3.555 1.00 79.44 88 LEU A O 1
ATOM 669 N N . PHE A 1 89 ? 10.886 8.072 -4.633 1.00 83.31 89 PHE A N 1
ATOM 670 C CA . PHE A 1 89 ? 11.317 7.220 -3.524 1.00 83.31 89 PHE A CA 1
ATOM 671 C C . PHE A 1 89 ? 11.629 8.028 -2.264 1.00 83.31 89 PHE A C 1
ATOM 673 O O . PHE A 1 89 ? 11.137 7.675 -1.197 1.00 83.31 89 PHE A O 1
ATOM 680 N N . ASN A 1 90 ? 12.376 9.128 -2.378 1.00 86.38 90 ASN A N 1
ATOM 681 C CA . ASN A 1 90 ? 12.677 9.993 -1.237 1.00 86.38 90 ASN A CA 1
ATOM 682 C C . ASN A 1 90 ? 11.401 10.576 -0.623 1.00 86.38 90 ASN A C 1
ATOM 684 O O . ASN A 1 90 ? 11.231 10.515 0.587 1.00 86.38 90 ASN A O 1
ATOM 688 N N . TRP A 1 91 ? 10.455 11.032 -1.446 1.00 84.75 91 TRP A N 1
ATOM 689 C CA . TRP A 1 91 ? 9.168 11.525 -0.958 1.00 84.75 91 TRP A CA 1
ATOM 690 C C . TRP A 1 91 ? 8.362 10.447 -0.213 1.00 84.75 91 TRP A C 1
ATOM 692 O O . TRP A 1 91 ? 7.783 10.716 0.840 1.00 84.75 91 TRP A O 1
ATOM 702 N N . LEU A 1 92 ? 8.352 9.206 -0.716 1.00 85.50 92 LEU A N 1
ATOM 703 C CA . LEU A 1 92 ? 7.721 8.075 -0.027 1.00 85.50 92 LEU A CA 1
ATOM 704 C C . LEU A 1 92 ? 8.420 7.744 1.299 1.00 85.50 92 LEU A C 1
ATOM 706 O O . LEU A 1 92 ? 7.742 7.436 2.282 1.00 85.50 92 LEU A O 1
ATOM 710 N N . LEU A 1 93 ? 9.754 7.813 1.338 1.00 88.62 93 LEU A N 1
ATOM 711 C CA . LEU A 1 93 ? 10.540 7.611 2.557 1.00 88.62 93 LEU A CA 1
ATOM 712 C C . LEU A 1 93 ? 10.257 8.706 3.589 1.00 88.62 93 LEU A C 1
ATOM 714 O O . LEU A 1 93 ? 10.016 8.384 4.752 1.00 88.62 93 LEU A O 1
ATOM 718 N N . ASP A 1 94 ? 10.199 9.968 3.166 1.00 90.06 94 ASP A N 1
ATOM 719 C CA . ASP A 1 94 ? 9.885 11.107 4.029 1.00 90.06 94 ASP A CA 1
ATOM 720 C C . ASP A 1 94 ? 8.473 10.981 4.616 1.00 90.06 94 ASP A C 1
ATOM 722 O O . ASP A 1 94 ? 8.279 11.118 5.828 1.00 90.06 94 ASP A O 1
ATOM 726 N N . LEU A 1 95 ? 7.482 10.630 3.787 1.00 89.38 95 LEU A N 1
ATOM 727 C CA . LEU A 1 95 ? 6.114 10.382 4.245 1.00 89.38 95 LEU A CA 1
ATOM 728 C C . LEU A 1 95 ? 6.074 9.247 5.277 1.00 89.38 95 LEU A C 1
ATOM 730 O O . LEU A 1 95 ? 5.466 9.390 6.340 1.00 89.38 95 LEU A O 1
ATOM 734 N N . ASN A 1 96 ? 6.740 8.125 4.995 1.00 91.00 96 ASN A N 1
ATOM 735 C CA . ASN A 1 96 ? 6.802 6.993 5.917 1.00 91.00 96 ASN A CA 1
ATOM 736 C C . ASN A 1 96 ? 7.474 7.378 7.247 1.00 91.00 96 ASN A C 1
ATOM 738 O O . ASN A 1 96 ? 6.965 7.034 8.320 1.00 91.00 96 ASN A O 1
ATOM 742 N N . SER A 1 97 ? 8.555 8.159 7.173 1.00 92.50 97 SER A N 1
ATOM 743 C CA . SER A 1 97 ? 9.293 8.667 8.329 1.00 92.50 97 SER A CA 1
ATOM 744 C C . SER A 1 97 ? 8.463 9.605 9.206 1.00 92.50 97 SER A C 1
ATOM 746 O O . SER A 1 97 ? 8.741 9.700 10.398 1.00 92.50 97 SER A O 1
ATOM 748 N N . ILE A 1 98 ? 7.455 10.288 8.660 1.00 92.06 98 ILE A N 1
ATOM 749 C CA . ILE A 1 98 ? 6.546 11.159 9.424 1.00 92.06 98 ILE A CA 1
ATOM 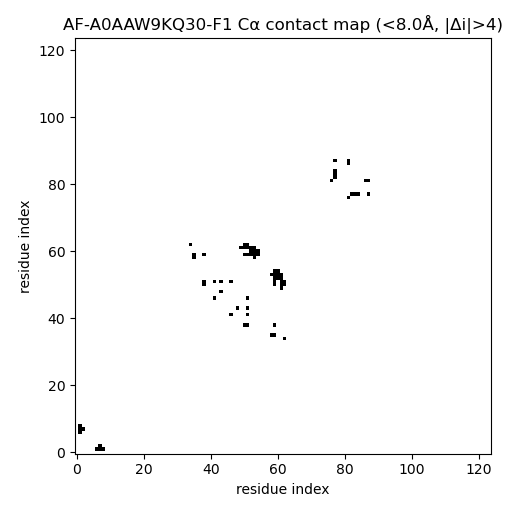750 C C . ILE A 1 98 ? 5.363 10.360 9.989 1.00 92.06 98 ILE A C 1
ATOM 752 O O . ILE A 1 98 ? 4.989 10.524 11.153 1.00 92.06 98 ILE A O 1
ATOM 756 N N . VAL A 1 99 ? 4.779 9.462 9.191 1.00 90.81 99 VAL A N 1
ATOM 757 C CA . VAL A 1 99 ? 3.594 8.681 9.585 1.00 90.81 99 VAL A CA 1
ATOM 758 C C . VAL A 1 99 ? 3.912 7.709 10.725 1.00 90.81 99 VAL A C 1
ATOM 760 O O . VAL A 1 99 ? 3.087 7.530 11.627 1.00 90.81 99 VAL A O 1
ATOM 763 N N . MET A 1 100 ? 5.104 7.099 10.728 1.00 93.00 100 MET A N 1
ATOM 764 C CA . MET A 1 100 ? 5.484 6.155 11.781 1.00 93.00 100 MET A CA 1
ATOM 765 C C . MET A 1 100 ? 5.508 6.802 13.180 1.00 93.00 100 MET A C 1
ATOM 767 O O . MET A 1 100 ? 4.794 6.304 14.043 1.00 93.00 100 MET A O 1
ATOM 771 N N . PRO A 1 101 ? 6.225 7.906 13.451 1.00 92.44 101 PRO A N 1
ATOM 772 C CA . PRO A 1 101 ? 6.193 8.571 14.757 1.00 92.44 101 PRO A CA 1
ATOM 773 C C . PRO A 1 101 ? 4.798 9.031 15.190 1.00 92.44 101 PRO A C 1
ATOM 775 O O . PRO A 1 101 ? 4.435 8.871 16.355 1.00 92.44 101 PRO A O 1
ATOM 778 N N . ILE A 1 102 ? 3.991 9.555 14.260 1.00 94.00 102 ILE A N 1
ATOM 779 C CA . ILE A 1 102 ? 2.645 10.059 14.570 1.00 94.00 102 ILE A CA 1
ATOM 780 C C . ILE A 1 102 ? 1.756 8.948 15.135 1.00 94.00 102 ILE A C 1
ATOM 782 O O . ILE A 1 102 ? 1.082 9.159 16.145 1.00 94.00 102 ILE A O 1
ATOM 786 N N . ARG A 1 103 ? 1.784 7.743 14.545 1.00 89.75 103 ARG A N 1
ATOM 787 C CA . ARG A 1 103 ? 0.980 6.614 15.050 1.00 89.75 103 ARG A CA 1
ATOM 788 C C . ARG A 1 103 ? 1.355 6.255 16.493 1.00 89.75 103 ARG A C 1
ATOM 790 O O . ARG A 1 103 ? 0.480 5.982 17.308 1.00 89.75 103 ARG A O 1
ATOM 797 N N . TYR A 1 104 ? 2.646 6.314 16.823 1.00 91.44 104 TYR A N 1
ATOM 798 C CA . TYR A 1 104 ? 3.141 6.016 18.164 1.00 91.44 104 TYR A CA 1
ATOM 799 C C . TYR A 1 104 ? 2.777 7.111 19.160 1.00 91.44 104 TYR A C 1
ATOM 801 O O . TYR A 1 104 ? 2.437 6.801 20.300 1.00 91.44 104 TYR A O 1
ATOM 809 N N . LEU A 1 105 ? 2.773 8.373 18.727 1.00 93.38 105 LEU A N 1
ATOM 810 C CA . LEU A 1 105 ? 2.343 9.492 19.557 1.00 93.38 105 LEU A CA 1
ATOM 811 C C . LEU A 1 105 ? 0.881 9.336 19.993 1.00 93.38 105 LEU A C 1
ATOM 813 O O . LEU A 1 105 ? 0.578 9.526 21.168 1.00 93.38 105 LEU A O 1
ATOM 817 N N . PHE A 1 106 ? -0.015 8.935 19.085 1.00 92.25 106 PHE A N 1
ATOM 818 C CA . PHE A 1 106 ? -1.419 8.684 19.430 1.00 92.25 106 PHE A CA 1
ATOM 819 C C . PHE A 1 106 ? -1.584 7.546 20.438 1.00 92.25 106 PHE A C 1
ATOM 821 O O . PHE A 1 106 ? -2.319 7.707 21.411 1.00 92.25 106 PHE A O 1
ATOM 828 N N . VAL A 1 107 ? -0.877 6.425 20.255 1.00 91.56 107 VAL A N 1
ATOM 829 C CA . VAL A 1 107 ? -0.904 5.307 21.216 1.00 91.56 107 VAL A CA 1
ATOM 830 C C . VAL A 1 107 ? -0.367 5.750 22.577 1.00 91.56 107 VAL A C 1
ATOM 832 O O . VAL A 1 107 ? -0.954 5.426 23.607 1.00 91.56 107 VAL A O 1
ATOM 835 N N . PHE A 1 108 ? 0.704 6.543 22.593 1.00 93.00 108 PHE A N 1
ATOM 836 C CA . PHE A 1 108 ? 1.289 7.073 23.821 1.00 93.00 108 PHE A CA 1
ATOM 837 C C . PHE A 1 108 ? 0.342 8.037 24.550 1.00 93.00 108 PHE A C 1
ATOM 839 O O . PHE A 1 108 ? 0.161 7.930 25.762 1.00 93.00 108 PHE A O 1
ATOM 846 N N . LEU A 1 109 ? -0.317 8.941 23.820 1.00 92.31 109 LEU A N 1
ATOM 847 C CA . LEU A 1 109 ? -1.335 9.837 24.375 1.00 92.31 109 LEU A CA 1
ATOM 848 C C . LEU A 1 109 ? -2.537 9.057 24.921 1.00 92.31 109 LEU A C 1
ATOM 850 O O . LEU A 1 109 ? -2.995 9.349 26.025 1.00 92.31 109 LEU A O 1
ATOM 854 N N . ALA A 1 110 ? -3.020 8.051 24.186 1.00 90.75 110 ALA A N 1
ATOM 855 C CA . ALA A 1 110 ? -4.103 7.180 24.635 1.00 90.75 110 ALA A CA 1
ATOM 856 C C . ALA A 1 110 ? -3.717 6.417 25.912 1.00 90.75 110 ALA A C 1
ATOM 858 O O . ALA A 1 110 ? -4.506 6.364 26.853 1.00 90.75 110 ALA A O 1
ATOM 859 N N . PHE A 1 111 ? -2.487 5.902 25.984 1.00 89.94 111 PHE A N 1
ATOM 860 C CA . PHE A 1 111 ? -1.956 5.238 27.173 1.00 89.94 111 PHE A CA 1
ATOM 861 C C . PHE A 1 111 ? -1.870 6.187 28.375 1.00 89.94 111 PHE A C 1
ATOM 863 O O . PHE A 1 111 ? -2.352 5.849 29.452 1.00 89.94 111 PHE A O 1
ATOM 870 N N . MET A 1 112 ? -1.333 7.400 28.202 1.00 89.62 112 MET A N 1
ATOM 871 C CA . MET A 1 112 ? -1.290 8.397 29.280 1.00 89.62 112 MET A CA 1
ATOM 872 C C . MET A 1 112 ? -2.691 8.793 29.762 1.00 89.62 112 MET A C 1
ATOM 874 O O . MET A 1 112 ? -2.913 8.927 30.966 1.00 89.62 112 MET A O 1
ATOM 878 N N . ALA A 1 113 ? -3.645 8.967 28.843 1.00 88.81 113 ALA A N 1
ATOM 879 C CA . ALA A 1 113 ? -5.032 9.269 29.186 1.00 88.81 113 ALA A CA 1
ATOM 880 C C . ALA A 1 113 ? -5.694 8.114 29.955 1.00 88.81 113 ALA A C 1
ATOM 882 O O . ALA A 1 113 ? -6.370 8.362 30.954 1.00 88.81 113 ALA A O 1
ATOM 883 N N . LEU A 1 114 ? -5.455 6.867 29.536 1.00 87.56 114 LEU A N 1
ATOM 884 C CA . LEU A 1 114 ? -5.921 5.667 30.231 1.00 87.56 114 LEU A CA 1
ATOM 885 C C . LEU A 1 114 ? -5.328 5.582 31.644 1.00 87.56 114 LEU A C 1
ATOM 887 O O . LEU A 1 114 ? -6.074 5.429 32.605 1.00 87.56 114 LEU A O 1
ATOM 891 N N . MET A 1 115 ? -4.013 5.772 31.785 1.00 84.00 115 MET A N 1
ATOM 892 C CA . MET A 1 115 ? -3.309 5.749 33.073 1.00 84.00 115 MET A CA 1
ATOM 893 C C . MET A 1 115 ? -3.843 6.826 34.029 1.00 84.00 115 MET A C 1
ATOM 895 O O . MET A 1 115 ? -4.038 6.575 35.213 1.00 84.00 115 MET A O 1
ATOM 899 N N . LYS A 1 116 ? -4.158 8.020 33.511 1.00 81.44 116 LYS A N 1
ATOM 900 C CA . LYS A 1 116 ? -4.748 9.119 34.293 1.00 81.44 116 LYS A CA 1
ATOM 901 C C . LYS A 1 116 ? -6.191 8.841 34.732 1.00 81.44 116 LYS A C 1
ATOM 903 O O . LYS A 1 116 ? -6.643 9.396 35.728 1.00 81.44 116 LYS A O 1
ATOM 908 N N . MET A 1 117 ? -6.917 8.007 33.992 1.00 79.88 117 MET A N 1
ATOM 909 C CA . MET A 1 117 ? -8.262 7.541 34.349 1.00 79.88 117 MET A CA 1
ATOM 910 C C . MET A 1 117 ? -8.248 6.194 35.089 1.00 79.88 117 MET A C 1
ATOM 912 O O . MET A 1 117 ? -9.311 5.721 35.484 1.00 79.88 117 MET A O 1
ATOM 916 N N . SER A 1 118 ? -7.071 5.598 35.312 1.00 63.62 118 SER A N 1
ATOM 917 C CA . SER A 1 118 ? -6.907 4.292 35.961 1.00 63.62 118 SER A CA 1
ATOM 918 C C . SER A 1 118 ? -7.451 4.268 37.391 1.00 63.62 118 SER A C 1
ATOM 920 O O . SER A 1 118 ? -7.941 3.231 37.819 1.00 63.62 118 SER A O 1
ATOM 922 N N . ASP A 1 119 ? -7.454 5.403 38.099 1.00 61.72 119 ASP A N 1
ATOM 923 C CA . ASP A 1 119 ? -8.052 5.525 39.441 1.00 61.72 119 ASP A CA 1
ATOM 924 C C . ASP A 1 119 ? -9.589 5.388 39.446 1.00 61.72 119 ASP A C 1
ATOM 926 O O . ASP A 1 119 ? -10.199 5.267 40.506 1.00 61.72 119 ASP A O 1
ATOM 930 N N . LYS A 1 120 ? -10.245 5.410 38.276 1.00 59.72 120 LYS A N 1
ATOM 931 C CA . LYS A 1 120 ? -11.704 5.259 38.132 1.00 59.72 120 LYS A CA 1
ATOM 932 C C . LYS A 1 120 ? -12.157 3.853 37.733 1.00 59.72 120 LYS A C 1
ATOM 934 O O . LYS A 1 120 ? -13.362 3.611 37.721 1.00 59.72 120 LYS A O 1
ATOM 939 N N . PHE A 1 121 ? -11.235 2.944 37.419 1.00 62.47 121 PHE A N 1
ATOM 940 C CA . PHE A 1 121 ? -11.549 1.569 37.031 1.00 62.47 121 PHE A CA 1
ATOM 941 C C . PHE A 1 121 ? -11.054 0.604 38.112 1.00 62.47 121 PHE A C 1
ATOM 943 O O . PHE A 1 121 ? -10.006 -0.021 37.985 1.00 62.47 121 PHE A O 1
ATOM 950 N N . VAL A 1 122 ? -11.824 0.504 39.198 1.00 53.91 122 VAL A N 1
ATOM 951 C CA . VAL A 1 122 ? -11.742 -0.633 40.121 1.00 53.91 122 VAL A CA 1
ATOM 952 C C . VAL A 1 122 ? -12.423 -1.806 39.418 1.00 53.91 122 VAL A C 1
ATOM 954 O O . VAL A 1 122 ? -13.596 -1.709 39.065 1.00 53.91 122 VAL A O 1
ATOM 957 N N . SER A 1 123 ? -11.667 -2.869 39.143 1.00 59.56 123 SER A N 1
ATOM 958 C CA . SER A 1 123 ? -12.247 -4.151 38.743 1.00 59.56 123 SER A CA 1
ATOM 959 C C . SER A 1 123 ? -13.003 -4.716 39.945 1.00 59.56 123 SER A C 1
ATOM 961 O O . SER A 1 123 ? -12.403 -4.819 41.016 1.00 59.56 123 SER A O 1
ATOM 963 N N . ASP A 1 124 ? -14.280 -5.060 39.768 1.00 44.97 124 ASP A N 1
ATOM 964 C CA . ASP A 1 124 ? -14.899 -6.126 4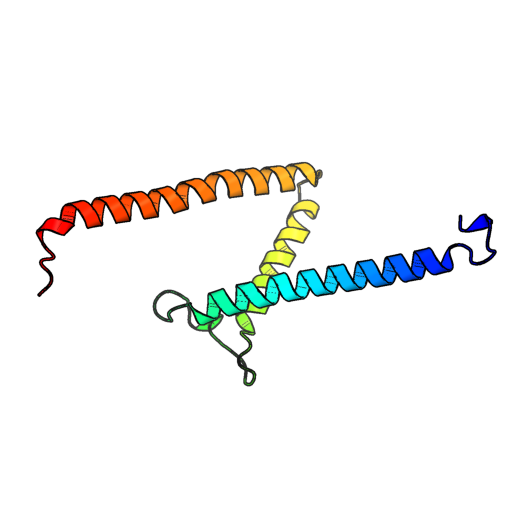0.572 1.00 44.97 124 ASP A CA 1
ATOM 965 C C . ASP A 1 124 ? -14.185 -7.464 40.300 1.00 44.97 124 ASP A C 1
ATOM 967 O O . ASP A 1 124 ? -13.611 -7.618 39.186 1.00 44.97 124 ASP A O 1
#

pLDDT: mean 78.56, std 11.92, range [44.97, 94.0]

Solvent-accessible surface area (backbone atoms only — not comparable to full-atom values): 7217 Å² total; per-residue (Å²): 115,45,86,77,67,82,59,49,67,54,66,55,51,54,49,49,52,53,51,50,53,50,51,53,50,52,51,52,51,64,51,51,53,57,54,49,52,57,54,71,73,50,51,72,89,84,40,62,63,69,49,63,39,50,47,102,83,72,46,41,57,45,42,54,51,50,49,50,52,52,53,50,46,62,66,42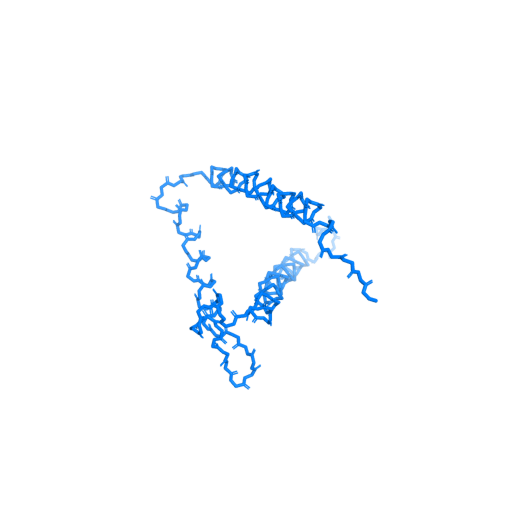,51,47,77,75,76,39,96,42,70,64,58,56,50,49,53,54,50,53,52,49,64,51,53,54,58,52,58,51,49,52,53,51,50,51,48,54,53,47,60,72,48,46,88,74,62,77,78,130